Protein AF-Q1AXA6-F1 (afdb_monomer_lite)

Radius of gyration: 21.08 Å; chains: 1; bounding box: 35×36×57 Å

Foldseek 3Di:
DDWDDKDEWAWDWDDDPVGIDTDIDHIWTWDQDPVRDTDIAGCVRQADPVRDGRNVVNCVRHPVVDDGDDRPCPVVVVVCCVVCVVVVVVVVVVVVVVVVPD

Organism: Rubrobacter xylanophilus (strain DSM 9941 / JCM 11954 / NBRC 16129 / PRD-1) (NCBI:txid266117)

Structure (mmCIF, N/CA/C/O backbone):
data_AF-Q1AXA6-F1
#
_entry.id   AF-Q1AXA6-F1
#
loop_
_atom_site.group_PDB
_atom_site.id
_atom_site.type_symbol
_atom_site.label_atom_id
_atom_site.label_alt_id
_a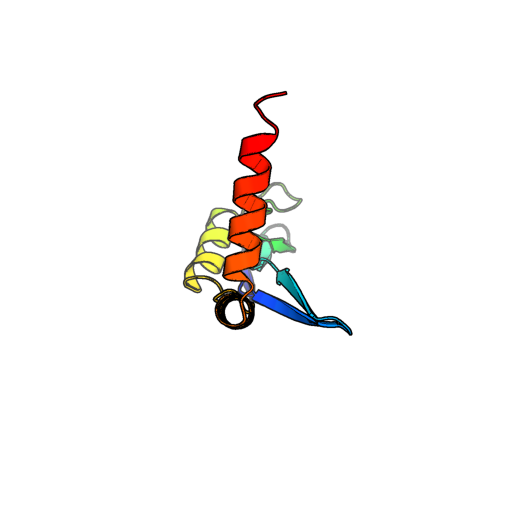tom_site.label_comp_id
_atom_site.label_asym_id
_atom_site.label_entity_id
_atom_site.label_seq_id
_atom_site.pdbx_PDB_ins_code
_atom_site.Cartn_x
_atom_site.Cartn_y
_atom_site.Cartn_z
_atom_site.occupancy
_atom_site.B_iso_or_equiv
_atom_site.auth_seq_id
_atom_site.auth_comp_id
_atom_site.auth_asym_id
_atom_site.auth_atom_id
_atom_site.pdbx_PDB_model_num
ATOM 1 N N . MET A 1 1 ? -3.673 -2.523 21.900 1.00 87.69 1 MET A N 1
ATOM 2 C CA . MET A 1 1 ? -3.336 -2.693 20.476 1.00 87.69 1 MET A CA 1
ATOM 3 C C . MET A 1 1 ? -1.876 -3.098 20.368 1.00 87.69 1 MET A C 1
ATOM 5 O O . MET A 1 1 ? -1.066 -2.595 21.143 1.00 87.69 1 MET A O 1
ATOM 9 N N . ARG A 1 2 ? -1.517 -3.953 19.403 1.00 96.00 2 ARG A N 1
ATOM 10 C CA . ARG A 1 2 ? -0.130 -4.375 19.158 1.00 96.00 2 ARG A CA 1
ATOM 11 C C . ARG A 1 2 ? 0.182 -4.486 17.663 1.00 96.00 2 ARG A C 1
ATOM 13 O O . ARG A 1 2 ? -0.620 -5.022 16.909 1.00 96.00 2 ARG A O 1
ATOM 20 N N . VAL A 1 3 ? 1.364 -4.030 17.247 1.00 94.62 3 VAL A N 1
ATOM 21 C CA . VAL A 1 3 ? 1.917 -4.309 15.909 1.00 94.62 3 VAL A CA 1
ATOM 22 C C . VAL A 1 3 ? 2.547 -5.702 15.918 1.00 94.62 3 VAL A C 1
ATOM 24 O O . VAL A 1 3 ? 3.341 -6.016 16.808 1.00 94.62 3 VAL A O 1
ATOM 27 N N . ILE A 1 4 ? 2.157 -6.543 14.964 1.00 95.88 4 ILE A N 1
ATOM 28 C CA . ILE A 1 4 ? 2.620 -7.931 14.839 1.00 95.88 4 ILE A CA 1
ATOM 29 C C . ILE A 1 4 ? 3.716 -8.039 13.781 1.00 95.88 4 ILE A C 1
ATOM 31 O O . ILE A 1 4 ? 4.729 -8.686 14.024 1.00 95.88 4 ILE A O 1
ATOM 35 N N . ASP A 1 5 ? 3.501 -7.420 12.622 1.00 94.12 5 ASP A N 1
ATOM 36 C CA . ASP A 1 5 ? 4.404 -7.491 11.476 1.00 94.12 5 ASP A CA 1
ATOM 37 C C . ASP A 1 5 ? 4.357 -6.184 10.681 1.00 94.12 5 ASP A C 1
ATOM 39 O O . ASP A 1 5 ? 3.369 -5.444 10.745 1.00 94.12 5 ASP A O 1
ATOM 43 N N . ARG A 1 6 ? 5.418 -5.914 9.922 1.00 92.12 6 ARG A N 1
ATOM 44 C CA . ARG A 1 6 ? 5.500 -4.774 9.008 1.00 92.12 6 ARG A CA 1
ATOM 45 C C . ARG A 1 6 ? 6.189 -5.183 7.716 1.00 92.12 6 ARG A C 1
ATOM 47 O O . ARG A 1 6 ? 7.225 -5.844 7.738 1.00 92.12 6 ARG A O 1
ATOM 54 N N . ARG A 1 7 ? 5.652 -4.716 6.595 1.00 90.62 7 ARG A N 1
ATOM 55 C CA . ARG A 1 7 ? 6.263 -4.855 5.275 1.00 90.62 7 ARG A CA 1
ATOM 56 C C . ARG A 1 7 ? 6.395 -3.491 4.623 1.00 90.62 7 ARG A C 1
ATOM 58 O O . ARG A 1 7 ? 5.427 -2.736 4.551 1.00 90.62 7 ARG A O 1
ATOM 65 N N . GLY A 1 8 ? 7.605 -3.188 4.164 1.00 89.19 8 GLY A N 1
ATOM 66 C CA . GLY A 1 8 ? 7.868 -2.007 3.350 1.00 89.19 8 GLY A CA 1
ATOM 67 C C . GLY A 1 8 ? 7.180 -2.109 1.990 1.00 89.19 8 GLY A C 1
ATOM 68 O O . GLY A 1 8 ? 6.877 -3.208 1.516 1.00 89.19 8 GLY A O 1
ATOM 69 N N . GLY A 1 9 ? 6.917 -0.954 1.380 1.00 88.44 9 GLY A N 1
ATOM 70 C CA . GLY A 1 9 ? 6.482 -0.927 -0.012 1.00 88.44 9 GLY A CA 1
ATOM 71 C C . GLY A 1 9 ? 7.618 -1.376 -0.925 1.00 88.44 9 GLY A C 1
ATOM 72 O O . GLY A 1 9 ? 8.771 -1.041 -0.656 1.00 88.44 9 GLY A O 1
ATOM 73 N N . HIS A 1 10 ? 7.291 -2.153 -1.947 1.00 88.88 10 HIS A N 1
ATOM 74 C CA . HIS A 1 10 ? 8.259 -2.730 -2.876 1.00 88.88 10 HIS A CA 1
ATOM 75 C C . HIS A 1 10 ? 7.631 -2.918 -4.252 1.00 88.88 10 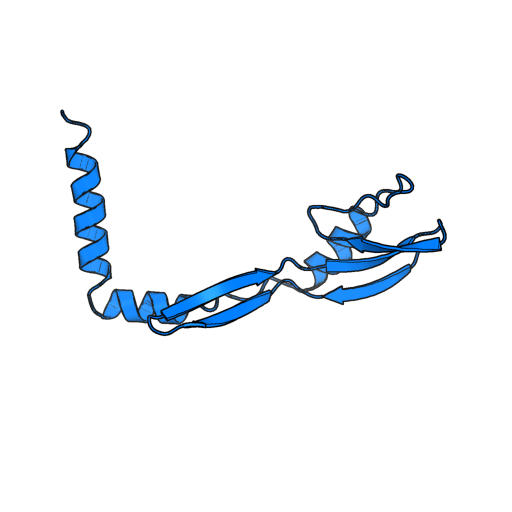HIS A C 1
ATOM 77 O O . HIS A 1 10 ? 6.403 -2.927 -4.393 1.00 88.88 10 HIS A O 1
ATOM 83 N N . TYR A 1 11 ? 8.483 -3.080 -5.254 1.00 90.06 11 TYR A N 1
ATOM 84 C CA . TYR A 1 11 ? 8.069 -3.489 -6.583 1.00 90.06 11 TYR A CA 1
ATOM 85 C C . TYR A 1 11 ? 8.266 -4.987 -6.777 1.00 90.06 11 TYR A C 1
ATOM 87 O O . TYR A 1 11 ? 9.355 -5.518 -6.570 1.00 90.06 11 TYR A O 1
ATOM 95 N N . ASP A 1 12 ? 7.228 -5.651 -7.270 1.00 91.19 12 ASP A N 1
ATOM 96 C CA . ASP A 1 12 ? 7.371 -6.971 -7.867 1.00 91.19 12 ASP A CA 1
ATOM 97 C C . ASP A 1 12 ? 7.672 -6.795 -9.356 1.00 91.19 12 ASP A C 1
ATOM 99 O O . ASP A 1 12 ? 6.893 -6.195 -10.104 1.00 91.19 12 ASP A O 1
ATOM 103 N N . VAL A 1 13 ? 8.818 -7.319 -9.791 1.00 90.81 13 VAL A N 1
ATOM 104 C CA . VAL A 1 13 ? 9.241 -7.281 -11.194 1.00 90.81 13 VAL A CA 1
ATOM 105 C C . VAL A 1 13 ? 8.888 -8.602 -11.860 1.00 90.81 13 VAL A C 1
ATOM 107 O O . VAL A 1 13 ? 9.296 -9.673 -11.406 1.00 90.81 13 VAL A O 1
ATOM 110 N N . ARG A 1 14 ? 8.133 -8.535 -12.956 1.00 91.94 14 ARG A N 1
ATOM 111 C CA . ARG A 1 14 ? 7.718 -9.706 -13.731 1.00 91.94 14 ARG A CA 1
ATOM 112 C C . ARG A 1 14 ? 8.308 -9.631 -15.132 1.00 91.94 14 ARG A C 1
ATOM 114 O O . ARG A 1 14 ? 7.964 -8.743 -15.907 1.00 91.94 14 ARG A O 1
ATOM 121 N N . GLU A 1 15 ? 9.167 -10.589 -15.460 1.00 92.69 15 GLU A N 1
ATOM 122 C CA . GLU A 1 15 ? 9.713 -10.749 -16.810 1.00 92.69 15 GLU A CA 1
ATOM 123 C C . GLU A 1 15 ? 8.616 -11.245 -17.769 1.00 92.69 15 GLU A C 1
ATOM 125 O O . GLU A 1 15 ? 7.934 -12.239 -17.500 1.00 92.69 15 GLU A O 1
ATOM 130 N N . LEU A 1 16 ? 8.449 -10.557 -18.897 1.00 89.75 16 LEU A N 1
ATOM 131 C CA . LEU A 1 16 ? 7.509 -10.871 -19.972 1.00 89.75 16 LEU A CA 1
ATOM 132 C C . LEU A 1 16 ? 8.264 -11.019 -21.301 1.00 89.75 16 LEU A C 1
ATOM 134 O O . LEU A 1 16 ? 9.396 -10.571 -21.454 1.00 89.75 16 LEU A O 1
ATOM 138 N N . ALA A 1 17 ? 7.614 -11.607 -22.311 1.00 89.94 17 ALA A N 1
ATOM 139 C CA . ALA A 1 17 ? 8.236 -11.859 -23.618 1.00 89.94 17 ALA A CA 1
ATOM 140 C C . ALA A 1 17 ? 8.741 -10.590 -24.337 1.00 89.94 17 ALA A C 1
ATOM 142 O O . ALA A 1 17 ? 9.616 -10.676 -25.198 1.00 89.94 17 ALA A O 1
ATOM 143 N N . HIS A 1 18 ? 8.184 -9.422 -24.009 1.00 83.56 18 HIS A N 1
ATOM 144 C CA . HIS A 1 18 ? 8.495 -8.146 -24.661 1.00 83.56 18 HIS A CA 1
ATOM 145 C C . HIS A 1 18 ? 8.919 -7.047 -23.678 1.00 83.56 18 HIS A C 1
ATOM 147 O O . HIS A 1 18 ? 8.914 -5.875 -24.041 1.00 83.56 18 HIS A O 1
ATOM 153 N N . GLY A 1 19 ? 9.273 -7.398 -22.440 1.00 85.38 19 GLY A N 1
ATOM 154 C CA . GLY A 1 19 ? 9.708 -6.414 -21.454 1.00 85.38 19 GLY A CA 1
ATOM 155 C C . GLY A 1 19 ? 9.487 -6.866 -20.021 1.00 85.38 19 GLY A C 1
ATOM 156 O O . GLY A 1 19 ? 9.365 -8.056 -19.742 1.00 85.38 19 GLY A O 1
ATOM 157 N N . ARG A 1 20 ? 9.424 -5.895 -19.114 1.00 89.81 20 ARG A N 1
ATOM 158 C CA . ARG A 1 20 ? 9.214 -6.116 -17.685 1.00 89.81 20 ARG A CA 1
ATOM 159 C C . ARG A 1 20 ? 8.007 -5.336 -17.213 1.00 89.81 20 ARG A C 1
ATOM 161 O O . ARG A 1 20 ? 7.843 -4.176 -17.579 1.00 89.81 20 ARG A O 1
ATOM 168 N N . ASP A 1 21 ? 7.182 -5.990 -16.413 1.00 90.75 21 ASP A N 1
ATOM 169 C CA . ASP A 1 21 ? 6.114 -5.337 -15.669 1.00 90.75 21 ASP A CA 1
ATOM 170 C C . ASP A 1 21 ? 6.600 -5.055 -14.245 1.00 90.75 21 ASP A C 1
ATOM 172 O O . ASP A 1 21 ? 7.266 -5.895 -13.633 1.00 90.75 21 ASP A O 1
ATOM 176 N N . TYR A 1 22 ? 6.291 -3.866 -13.738 1.00 89.44 22 TYR A N 1
ATOM 177 C CA . TYR A 1 22 ? 6.736 -3.376 -12.435 1.00 89.44 22 TYR A CA 1
ATOM 178 C C . TYR A 1 22 ? 5.505 -3.055 -11.594 1.00 89.44 22 TYR A C 1
ATOM 180 O O . TYR A 1 22 ? 4.882 -2.004 -11.750 1.00 89.44 22 TYR A O 1
ATOM 188 N N . VAL A 1 23 ? 5.142 -3.964 -10.693 1.00 91.44 23 VAL A N 1
ATOM 189 C CA . VAL A 1 23 ? 3.920 -3.847 -9.891 1.00 91.44 23 VAL A CA 1
ATOM 190 C C . VAL A 1 23 ? 4.260 -3.273 -8.523 1.00 91.44 23 VAL A C 1
ATOM 192 O O . VAL A 1 23 ? 4.996 -3.885 -7.757 1.00 91.44 23 VAL A O 1
ATOM 195 N N . TRP A 1 24 ? 3.717 -2.098 -8.196 1.00 89.94 24 TRP A N 1
ATOM 196 C CA . TRP A 1 24 ? 3.885 -1.506 -6.867 1.00 89.94 24 TRP A CA 1
ATOM 197 C C . TRP A 1 24 ? 2.990 -2.187 -5.830 1.00 89.94 24 TRP A C 1
ATOM 199 O O . TRP A 1 24 ? 1.760 -2.169 -5.940 1.00 89.94 24 TRP A O 1
ATOM 209 N N . HIS A 1 25 ? 3.604 -2.684 -4.761 1.00 89.88 25 HIS A N 1
ATOM 210 C CA . HIS A 1 25 ? 2.924 -3.165 -3.569 1.00 89.88 25 HIS A CA 1
ATOM 211 C C . HIS A 1 25 ? 3.127 -2.155 -2.435 1.00 89.88 25 HIS A C 1
ATOM 213 O O . HIS A 1 25 ? 4.246 -2.011 -1.939 1.00 89.88 25 HIS A O 1
ATOM 219 N N . PRO A 1 26 ? 2.078 -1.436 -1.987 1.00 88.81 26 PRO A N 1
ATOM 220 C CA . PRO A 1 26 ? 2.227 -0.472 -0.907 1.00 88.81 26 PRO A CA 1
ATOM 221 C C . PRO A 1 26 ? 2.595 -1.178 0.398 1.00 88.81 26 PRO A C 1
ATOM 223 O O . PRO A 1 26 ? 2.106 -2.270 0.695 1.00 88.81 26 PRO A O 1
ATOM 226 N N . GLY A 1 27 ? 3.412 -0.509 1.212 1.00 91.38 27 GLY A N 1
ATOM 227 C CA . GLY A 1 27 ? 3.767 -1.008 2.535 1.00 91.38 27 GLY A CA 1
ATOM 228 C C . GLY A 1 27 ? 2.531 -1.238 3.405 1.00 91.38 27 GLY A C 1
ATOM 229 O O . GLY A 1 27 ? 1.538 -0.504 3.324 1.00 91.38 27 GLY A O 1
ATOM 230 N N . CYS A 1 28 ? 2.596 -2.263 4.246 1.00 94.19 28 CYS A N 1
ATOM 231 C CA . CYS A 1 28 ? 1.500 -2.651 5.116 1.00 94.19 28 CYS A CA 1
ATOM 232 C C . CYS A 1 28 ? 1.981 -3.048 6.513 1.00 94.19 28 CYS A C 1
ATOM 234 O O . CYS A 1 28 ? 3.122 -3.461 6.722 1.00 94.19 28 CYS A O 1
ATOM 236 N N . VAL A 1 29 ? 1.098 -2.894 7.492 1.00 95.19 29 VAL A N 1
ATOM 237 C CA . VAL A 1 29 ? 1.342 -3.258 8.886 1.00 95.19 29 VAL A CA 1
ATOM 238 C C . VAL A 1 29 ? 0.229 -4.177 9.360 1.00 95.19 29 VAL A C 1
ATOM 240 O O . VAL A 1 29 ? -0.952 -3.916 9.126 1.00 95.19 29 VAL A O 1
ATOM 243 N N . VAL A 1 30 ? 0.601 -5.264 10.029 1.00 96.50 30 VAL A N 1
ATOM 244 C CA . VAL A 1 30 ? -0.352 -6.170 10.668 1.00 96.50 30 VAL A CA 1
ATOM 245 C C . VAL A 1 30 ? -0.522 -5.730 12.110 1.00 96.50 30 VAL A C 1
ATOM 247 O O . VAL A 1 30 ? 0.435 -5.715 12.887 1.00 96.50 30 VAL A O 1
ATOM 250 N N . VAL A 1 31 ? -1.749 -5.379 12.477 1.00 95.88 31 VAL A N 1
ATOM 251 C CA . VAL A 1 31 ? -2.094 -4.889 13.811 1.00 95.88 31 VAL A CA 1
ATOM 252 C C . VAL A 1 31 ? -3.122 -5.811 14.448 1.00 95.88 31 VAL A C 1
ATOM 254 O O . VAL A 1 31 ? -4.143 -6.129 13.845 1.00 95.88 31 VAL A O 1
ATOM 257 N N . GLU A 1 32 ? -2.881 -6.174 15.704 1.00 97.56 32 GLU A N 1
ATOM 2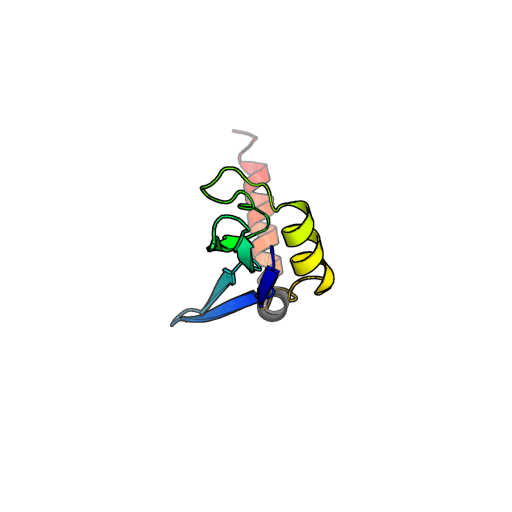58 C CA . GLU A 1 32 ? -3.901 -6.683 16.615 1.00 97.56 32 GLU A CA 1
ATOM 259 C C . GLU A 1 32 ? -4.565 -5.503 17.332 1.00 97.56 32 GLU A C 1
ATOM 261 O O . GLU A 1 32 ? -3.948 -4.800 18.145 1.00 97.56 32 GLU A O 1
ATOM 266 N N . CYS A 1 33 ? -5.820 -5.246 16.981 1.00 96.56 33 CYS A N 1
ATOM 267 C CA . CYS A 1 33 ? -6.639 -4.214 17.599 1.00 96.56 33 CYS A CA 1
ATOM 268 C C . CYS A 1 33 ? -7.143 -4.685 18.973 1.00 96.56 33 CYS A C 1
ATOM 270 O O . CYS A 1 33 ? -7.301 -5.880 19.211 1.00 96.56 33 CYS A O 1
ATOM 272 N N . ASP A 1 34 ? -7.471 -3.749 19.864 1.00 95.88 34 ASP A N 1
ATOM 273 C CA . ASP A 1 34 ? -8.053 -4.054 21.181 1.00 95.88 34 ASP A CA 1
ATOM 274 C C . ASP A 1 34 ? -9.425 -4.738 21.099 1.00 95.88 34 ASP A C 1
ATOM 276 O O . ASP A 1 34 ? -9.851 -5.387 22.048 1.00 95.88 34 ASP A O 1
ATOM 280 N N . CYS A 1 35 ? -10.094 -4.677 19.941 1.00 95.69 35 CYS A N 1
ATOM 281 C CA . CYS A 1 35 ? -11.284 -5.488 19.676 1.00 95.69 35 CYS A CA 1
ATOM 282 C C . CYS A 1 35 ? -10.981 -6.984 19.438 1.00 95.69 35 CYS A C 1
ATOM 284 O O . CYS A 1 35 ? -11.895 -7.748 19.136 1.00 95.69 35 CYS A O 1
ATOM 286 N N . GLY A 1 36 ? -9.713 -7.401 19.519 1.00 94.06 36 GLY A N 1
ATOM 287 C CA . GLY A 1 36 ? -9.251 -8.780 19.336 1.00 94.06 36 GLY A CA 1
ATOM 288 C C . GLY A 1 36 ? -9.032 -9.193 17.879 1.00 94.06 36 GLY A C 1
ATOM 289 O O . GLY A 1 36 ? -8.557 -10.297 17.616 1.00 94.06 36 GLY A O 1
ATOM 290 N N . ARG A 1 37 ? -9.356 -8.327 16.910 1.00 94.81 37 ARG A N 1
ATOM 291 C CA . ARG A 1 37 ? -9.139 -8.606 15.485 1.00 94.81 37 ARG A CA 1
ATOM 292 C C . ARG A 1 37 ? -7.718 -8.287 15.055 1.00 94.81 37 ARG A C 1
ATOM 294 O O . ARG A 1 37 ? -7.126 -7.304 15.496 1.00 94.81 37 ARG A O 1
ATOM 301 N N . ARG A 1 38 ? -7.217 -9.100 14.128 1.00 96.19 38 ARG A N 1
ATOM 302 C CA . ARG A 1 38 ? -5.975 -8.857 13.400 1.00 96.19 38 ARG A CA 1
ATOM 303 C C . ARG A 1 38 ? -6.313 -8.387 11.999 1.00 96.19 38 ARG A C 1
ATOM 305 O O . ARG A 1 38 ? -6.993 -9.101 11.268 1.00 96.19 38 ARG A O 1
ATOM 312 N N . GLU A 1 39 ? -5.849 -7.201 11.641 1.00 95.62 39 GLU A N 1
ATOM 313 C CA . GLU A 1 39 ? -6.070 -6.622 10.319 1.00 95.62 39 GLU A CA 1
ATOM 314 C C . GLU A 1 39 ? -4.762 -6.129 9.707 1.00 95.62 39 GLU A C 1
ATOM 316 O O . GLU A 1 39 ? -3.806 -5.785 10.406 1.00 95.62 39 GLU A O 1
ATOM 321 N N . VAL A 1 40 ? -4.744 -6.119 8.376 1.00 96.06 40 VAL A N 1
ATOM 322 C CA . VAL A 1 40 ? -3.682 -5.517 7.577 1.00 96.06 40 VAL A CA 1
ATOM 323 C C . VAL A 1 40 ? -4.096 -4.085 7.267 1.00 96.06 40 VAL A C 1
ATOM 325 O O . VAL A 1 40 ? -5.144 -3.858 6.660 1.00 96.06 40 VAL A O 1
ATOM 328 N N . PHE A 1 41 ? -3.266 -3.130 7.665 1.00 95.88 41 PHE A N 1
ATOM 329 C CA . PHE A 1 41 ? -3.457 -1.718 7.372 1.00 95.88 41 PHE A CA 1
ATOM 330 C C . PHE A 1 41 ? -2.386 -1.207 6.416 1.00 95.88 41 PHE A C 1
ATOM 332 O O . PHE A 1 41 ? -1.234 -1.633 6.454 1.00 95.88 41 PHE A O 1
ATOM 339 N N . THR A 1 42 ? -2.777 -0.262 5.574 1.00 94.44 42 THR A N 1
ATOM 340 C CA . THR A 1 42 ? -1.915 0.469 4.638 1.00 94.44 42 THR A CA 1
ATOM 341 C C . THR A 1 42 ? -2.095 1.963 4.886 1.00 94.44 42 THR A C 1
ATOM 343 O O . THR A 1 42 ? -3.030 2.375 5.574 1.00 94.44 42 THR A O 1
ATOM 346 N N . LEU A 1 43 ? -1.251 2.815 4.296 1.00 90.88 43 LEU A N 1
ATOM 347 C CA . LEU A 1 43 ? -1.418 4.273 4.415 1.00 90.88 43 LEU A CA 1
ATOM 348 C C . LEU A 1 43 ? -2.802 4.770 3.953 1.00 90.88 43 LEU A C 1
ATOM 350 O O . LEU A 1 43 ? -3.279 5.779 4.462 1.00 90.88 43 LEU A O 1
ATOM 354 N N . SER A 1 44 ? -3.449 4.060 3.023 1.00 91.31 44 SER A N 1
ATOM 355 C CA . SER A 1 44 ? -4.788 4.381 2.513 1.00 91.31 44 SER A CA 1
ATOM 356 C C . SER A 1 44 ? -5.935 3.730 3.294 1.00 91.31 44 SER A C 1
ATOM 358 O O . SER A 1 44 ? -7.084 4.134 3.132 1.00 91.31 44 SER A O 1
ATOM 360 N N . ARG A 1 45 ? -5.656 2.734 4.143 1.00 94.81 45 ARG A N 1
ATOM 361 C CA . ARG A 1 45 ? -6.654 2.033 4.958 1.00 94.81 45 ARG A CA 1
ATOM 362 C C . ARG A 1 45 ? -6.102 1.798 6.357 1.00 94.81 45 ARG A C 1
ATOM 364 O O . ARG A 1 45 ? -5.332 0.864 6.567 1.00 94.81 45 ARG A O 1
ATOM 371 N N . SER A 1 46 ? -6.562 2.597 7.315 1.00 95.62 46 SER A N 1
ATOM 372 C CA . SER A 1 46 ? -6.102 2.551 8.709 1.00 95.62 46 SER A CA 1
ATOM 373 C C . SER A 1 46 ? -7.199 2.317 9.746 1.00 95.62 46 SER A C 1
ATOM 375 O O . SER A 1 46 ? -6.898 2.223 10.932 1.00 95.62 46 SER A O 1
ATOM 377 N N . VAL A 1 47 ? -8.463 2.249 9.331 1.00 97.00 47 VAL A N 1
ATOM 378 C CA . VAL A 1 47 ? -9.595 2.087 10.247 1.00 97.00 47 VAL A CA 1
ATOM 379 C C . VAL A 1 47 ? -9.933 0.606 10.364 1.00 97.00 47 VAL A C 1
ATOM 381 O O . VAL A 1 47 ? -10.217 -0.056 9.364 1.00 97.00 47 VAL A O 1
ATOM 384 N N . CYS A 1 48 ? -9.887 0.083 11.588 1.00 96.38 48 CYS A N 1
ATOM 385 C CA . CYS A 1 48 ? -10.359 -1.259 11.904 1.00 96.38 48 CYS A CA 1
ATOM 386 C C . CYS A 1 48 ? -11.868 -1.342 11.679 1.00 96.38 48 CYS A C 1
ATOM 388 O O . CYS A 1 48 ? -12.597 -0.380 11.915 1.00 96.38 48 CYS A O 1
ATOM 390 N N . VAL A 1 49 ? -12.383 -2.523 11.347 1.00 94.81 49 VAL A N 1
ATOM 391 C CA . VAL A 1 49 ? -13.832 -2.746 11.216 1.00 94.81 49 VAL A CA 1
ATOM 392 C C . VAL A 1 49 ? -14.626 -2.527 12.519 1.00 94.81 49 VAL A C 1
ATOM 394 O O . VAL A 1 49 ? -15.851 -2.580 12.499 1.00 94.81 49 VAL A O 1
ATOM 397 N N . CYS A 1 50 ? -13.980 -2.302 13.675 1.00 96.06 50 CYS A N 1
ATOM 398 C CA . CYS A 1 50 ? -14.673 -1.852 14.900 1.00 96.06 50 CYS A CA 1
ATOM 399 C C . CYS A 1 50 ? -14.840 -0.326 14.976 1.00 96.06 50 CYS A C 1
ATOM 401 O O . CYS A 1 50 ? -15.454 0.158 15.920 1.00 96.06 50 CYS A O 1
ATOM 403 N N . GLY A 1 51 ? -14.275 0.423 14.027 1.00 95.69 51 GLY A N 1
ATOM 404 C CA . GLY A 1 51 ? -14.247 1.885 14.012 1.00 95.69 51 GLY A CA 1
ATOM 405 C C . GLY A 1 51 ? -13.005 2.511 14.655 1.00 95.69 51 GLY A C 1
ATOM 406 O O . GLY A 1 51 ? -12.857 3.727 14.603 1.00 95.69 51 GLY A O 1
ATOM 407 N N . ALA A 1 52 ? -12.096 1.721 15.237 1.00 96.56 52 ALA A N 1
ATOM 408 C CA . ALA A 1 52 ? -10.838 2.248 15.765 1.00 96.56 52 ALA A CA 1
ATOM 409 C C . ALA A 1 52 ? -9.917 2.721 14.628 1.00 96.56 52 ALA A C 1
ATOM 411 O O . ALA A 1 52 ? -9.635 1.959 13.702 1.00 96.56 52 ALA A O 1
ATOM 412 N N . ASP A 1 53 ? -9.427 3.960 14.714 1.00 96.62 53 ASP A N 1
ATOM 413 C CA . ASP A 1 53 ? -8.473 4.516 13.753 1.00 96.62 53 ASP A CA 1
ATOM 414 C C . ASP A 1 53 ? -7.024 4.267 14.192 1.00 96.62 53 ASP A C 1
ATOM 416 O O . ASP A 1 53 ? -6.584 4.686 15.265 1.00 96.62 53 ASP A O 1
ATOM 420 N N . HIS A 1 54 ? -6.262 3.597 13.330 1.00 95.88 54 HIS A N 1
ATOM 421 C CA . HIS A 1 54 ? -4.854 3.278 13.529 1.00 95.88 54 HIS A CA 1
ATOM 422 C C . HIS A 1 54 ? -3.909 4.145 12.675 1.00 95.88 54 HIS A C 1
ATOM 424 O O . HIS A 1 54 ? -2.712 3.856 12.623 1.00 95.88 54 HIS A O 1
ATOM 430 N N . ALA A 1 55 ? -4.385 5.230 12.043 1.00 95.06 55 ALA A N 1
ATOM 431 C CA . ALA A 1 55 ? -3.612 6.066 11.108 1.00 95.06 55 ALA A CA 1
ATOM 432 C C . ALA A 1 55 ? -2.267 6.551 11.665 1.00 95.06 55 ALA A C 1
ATOM 434 O O . ALA A 1 55 ? -1.273 6.634 10.941 1.00 95.06 55 ALA A O 1
ATOM 435 N N . GLY A 1 56 ? -2.217 6.897 12.954 1.00 94.69 56 GLY A N 1
ATOM 436 C CA . GLY A 1 56 ? -0.984 7.338 13.610 1.00 94.69 56 GLY A CA 1
ATOM 437 C C . GLY A 1 56 ? 0.082 6.242 13.668 1.00 94.69 56 GLY A C 1
ATOM 438 O O . GLY A 1 56 ? 1.247 6.496 13.365 1.00 94.69 56 GLY A O 1
ATOM 439 N N . VAL A 1 57 ? -0.319 5.014 14.004 1.00 93.62 57 VAL A N 1
ATOM 440 C CA . VAL A 1 57 ? 0.608 3.877 14.079 1.00 93.62 57 VAL A CA 1
ATOM 441 C C . VAL A 1 57 ? 1.011 3.424 12.685 1.00 93.62 57 VAL A C 1
ATOM 443 O O . VAL A 1 57 ? 2.195 3.236 12.441 1.00 93.62 57 VAL A O 1
ATOM 446 N N . VAL A 1 58 ? 0.064 3.338 11.750 1.00 93.50 58 VAL A N 1
ATOM 447 C CA . VAL A 1 58 ? 0.354 2.996 10.351 1.00 93.50 58 VAL A CA 1
ATOM 448 C C . VAL A 1 58 ? 1.398 3.946 9.761 1.00 93.50 58 VAL A C 1
ATOM 450 O O . VAL A 1 58 ? 2.386 3.491 9.191 1.00 93.50 58 VAL A O 1
ATOM 453 N N . ARG A 1 59 ? 1.234 5.263 9.953 1.00 92.50 59 ARG A N 1
ATOM 454 C CA . ARG A 1 59 ? 2.218 6.253 9.490 1.00 92.50 59 ARG A CA 1
ATOM 455 C C . ARG A 1 59 ? 3.577 6.071 10.148 1.00 92.50 59 ARG A C 1
ATOM 457 O O . ARG A 1 59 ? 4.579 6.090 9.447 1.00 92.50 59 ARG A O 1
ATOM 464 N N . ARG A 1 60 ? 3.621 5.874 11.468 1.00 91.88 60 ARG A N 1
ATOM 465 C CA . ARG A 1 60 ? 4.881 5.641 12.185 1.00 91.88 60 ARG A CA 1
ATOM 466 C C . ARG A 1 60 ? 5.617 4.425 11.628 1.00 91.88 60 ARG A C 1
ATOM 468 O O . ARG A 1 60 ? 6.790 4.538 11.300 1.00 91.88 60 ARG A O 1
ATOM 475 N N . GLU A 1 61 ? 4.941 3.286 11.532 1.00 91.69 61 GLU A N 1
ATOM 476 C CA . GLU A 1 61 ? 5.590 2.026 11.163 1.00 91.69 61 GLU A CA 1
ATOM 477 C C . GLU A 1 61 ? 6.016 2.000 9.693 1.00 91.69 61 GLU A C 1
ATOM 479 O O . GLU A 1 61 ? 7.088 1.484 9.385 1.00 91.69 61 GLU A O 1
ATOM 484 N N . LEU A 1 62 ? 5.216 2.577 8.789 1.00 89.25 62 LEU A N 1
ATOM 485 C CA . LEU A 1 62 ? 5.510 2.548 7.354 1.00 89.25 62 LEU A CA 1
ATOM 486 C C . LEU A 1 62 ? 6.482 3.643 6.904 1.00 89.25 62 LEU A C 1
ATOM 488 O O . LEU A 1 62 ? 7.230 3.419 5.959 1.00 89.25 62 LEU A O 1
ATOM 492 N N . LEU A 1 63 ? 6.515 4.801 7.572 1.00 84.38 63 LEU A N 1
ATOM 493 C CA . LEU A 1 63 ? 7.441 5.889 7.224 1.00 84.38 63 LEU A CA 1
ATOM 494 C C . LEU A 1 63 ? 8.796 5.779 7.938 1.00 84.38 63 LEU A C 1
ATOM 496 O O . LEU A 1 63 ? 9.761 6.408 7.511 1.00 84.38 63 LEU A O 1
ATOM 500 N N . ALA A 1 64 ? 8.907 4.964 8.993 1.00 76.88 64 ALA A N 1
ATOM 501 C CA . ALA A 1 64 ? 10.191 4.696 9.645 1.00 76.88 64 ALA A CA 1
ATOM 502 C C . ALA A 1 64 ? 11.170 3.895 8.760 1.00 76.88 64 ALA A C 1
ATOM 504 O O . ALA A 1 64 ? 12.354 3.831 9.077 1.00 76.88 64 ALA A O 1
ATOM 505 N N . GLY A 1 65 ? 10.691 3.289 7.665 1.00 64.38 65 GLY A N 1
ATOM 506 C CA . GLY A 1 65 ? 11.480 2.453 6.752 1.00 64.38 65 GLY A CA 1
ATOM 507 C C . GLY A 1 65 ? 12.408 3.201 5.785 1.00 64.38 65 GLY A C 1
ATOM 508 O O . GLY A 1 65 ? 13.138 2.541 5.053 1.00 64.38 65 GLY A O 1
ATOM 509 N N . GLY A 1 66 ? 12.414 4.539 5.789 1.00 63.00 66 GLY A N 1
ATOM 510 C CA . GLY A 1 66 ? 13.175 5.347 4.829 1.00 63.00 66 GLY A CA 1
ATOM 511 C C . GLY A 1 66 ? 12.420 5.587 3.512 1.00 63.00 66 GLY A C 1
ATOM 512 O O . GLY A 1 66 ? 11.257 5.189 3.395 1.00 63.00 66 GLY A O 1
ATOM 513 N N . PRO A 1 67 ? 13.033 6.291 2.539 1.00 57.25 67 PRO A N 1
ATOM 514 C CA . PRO A 1 67 ? 12.447 6.432 1.209 1.00 57.25 67 PRO A CA 1
ATOM 515 C C . PRO A 1 67 ? 12.194 5.036 0.631 1.00 57.25 67 PRO A C 1
ATOM 517 O O . PRO A 1 67 ? 13.004 4.131 0.828 1.00 57.25 67 PRO A O 1
ATOM 520 N N . GLY A 1 68 ? 11.037 4.855 -0.012 1.00 63.34 68 GLY A N 1
ATOM 521 C CA . GLY A 1 68 ? 10.674 3.585 -0.641 1.00 63.34 68 GLY A CA 1
ATOM 522 C C . GLY A 1 68 ? 11.732 3.117 -1.641 1.00 63.34 68 GLY A C 1
ATOM 523 O O . GLY A 1 68 ? 12.617 3.881 -2.023 1.00 63.34 68 GLY A O 1
ATOM 524 N N . GLU A 1 69 ? 11.633 1.855 -2.051 1.00 70.69 69 GLU A N 1
ATOM 525 C CA . GLU A 1 69 ? 12.511 1.272 -3.067 1.00 70.69 69 GLU A CA 1
ATOM 526 C C . GLU A 1 69 ? 12.646 2.195 -4.293 1.00 70.69 69 GLU A C 1
ATOM 528 O O . GLU A 1 69 ? 11.644 2.704 -4.808 1.00 70.69 69 GLU A O 1
ATOM 533 N N . GLU A 1 70 ? 13.889 2.434 -4.732 1.00 73.31 70 GLU A N 1
ATOM 534 C CA . GLU A 1 70 ? 14.159 3.191 -5.957 1.00 73.31 70 GLU A CA 1
ATOM 535 C C . GLU A 1 70 ? 13.502 2.460 -7.139 1.00 73.31 70 GLU A C 1
ATOM 537 O O . GLU A 1 70 ? 13.613 1.234 -7.219 1.00 73.31 70 GLU A O 1
ATOM 542 N N . PRO A 1 71 ? 12.790 3.162 -8.040 1.00 79.81 71 PRO A N 1
ATOM 543 C CA . PRO A 1 71 ? 12.038 2.509 -9.099 1.00 79.81 71 PRO A CA 1
ATOM 544 C C . PRO A 1 71 ? 12.918 1.568 -9.940 1.00 79.81 71 PRO A C 1
ATOM 546 O O . PRO A 1 71 ? 13.840 2.034 -10.616 1.00 79.81 71 PRO A O 1
ATOM 549 N N . PRO A 1 72 ? 12.636 0.251 -9.981 1.00 84.06 72 PRO A N 1
ATOM 550 C CA . PRO A 1 72 ? 13.544 -0.706 -10.616 1.00 84.06 72 PRO A CA 1
ATOM 551 C C . PRO A 1 72 ? 13.676 -0.539 -12.139 1.00 84.06 72 PRO A C 1
ATOM 553 O O . PRO A 1 72 ? 14.576 -1.114 -12.752 1.00 84.06 72 PRO A O 1
ATOM 556 N N . TRP A 1 73 ? 12.791 0.244 -12.765 1.00 84.06 73 TRP A N 1
ATOM 557 C CA . TRP A 1 73 ? 12.845 0.581 -14.190 1.00 84.06 73 TRP A CA 1
ATOM 558 C C . TRP A 1 73 ? 13.785 1.744 -14.520 1.00 84.06 73 TRP A C 1
ATOM 560 O O . TRP A 1 73 ? 13.955 2.055 -15.697 1.00 84.06 73 TRP A O 1
ATOM 570 N N . GLU A 1 74 ? 14.403 2.412 -13.539 1.00 85.19 74 GLU A N 1
ATOM 571 C CA . GLU A 1 74 ? 15.252 3.580 -13.815 1.00 85.19 74 GLU A CA 1
ATOM 572 C C . GLU A 1 74 ? 16.437 3.231 -14.729 1.00 85.19 74 GLU A C 1
ATOM 574 O O . GLU A 1 74 ? 16.773 3.987 -15.645 1.00 85.19 74 GLU A O 1
ATOM 579 N N . ARG A 1 75 ? 17.037 2.051 -14.533 1.00 83.06 75 ARG A N 1
ATOM 580 C CA . ARG A 1 75 ? 18.093 1.536 -15.414 1.00 83.06 75 ARG A CA 1
ATOM 581 C C . ARG A 1 75 ? 17.581 1.334 -16.840 1.00 83.06 75 ARG A C 1
ATOM 583 O O . ARG A 1 75 ? 18.195 1.832 -17.778 1.00 83.06 75 ARG A O 1
ATOM 590 N N . ASP A 1 76 ? 16.456 0.648 -16.992 1.00 82.25 76 ASP A N 1
ATOM 591 C CA . ASP A 1 76 ? 15.861 0.315 -18.290 1.00 82.25 76 ASP A CA 1
ATOM 592 C C . ASP A 1 76 ? 15.489 1.571 -19.071 1.00 82.25 76 ASP A C 1
ATOM 594 O O . ASP A 1 76 ? 15.769 1.689 -20.263 1.00 82.25 76 ASP A O 1
ATOM 598 N N . TYR A 1 77 ? 14.913 2.549 -18.374 1.00 82.94 77 TYR A N 1
ATOM 599 C CA . TYR A 1 77 ? 14.575 3.839 -18.949 1.00 82.94 77 TYR A CA 1
ATOM 600 C C . TYR A 1 77 ? 15.826 4.592 -19.422 1.00 82.94 77 TYR A C 1
ATOM 602 O O . TYR A 1 77 ? 15.837 5.146 -20.522 1.00 82.94 77 TYR A O 1
ATOM 610 N N . ARG A 1 78 ? 16.913 4.575 -18.636 1.00 85.12 78 ARG A N 1
ATOM 611 C CA . ARG A 1 78 ? 18.200 5.166 -19.041 1.00 85.12 78 ARG A CA 1
ATOM 612 C C . ARG A 1 78 ? 18.794 4.477 -20.267 1.00 85.12 78 ARG A C 1
ATOM 614 O O . ARG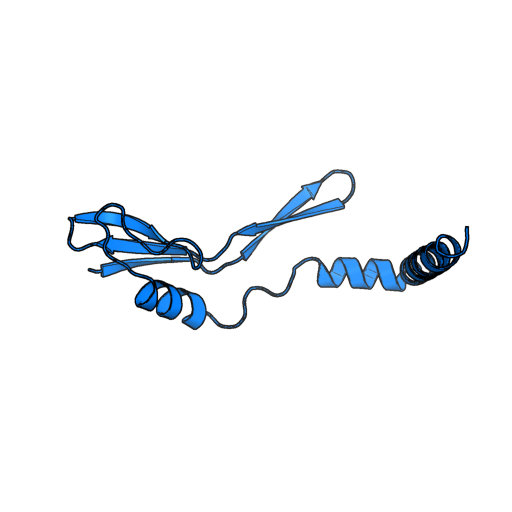 A 1 78 ? 19.254 5.168 -21.173 1.00 85.12 78 ARG A O 1
ATOM 621 N N . GLU A 1 79 ? 18.779 3.149 -20.314 1.00 85.56 79 GLU A N 1
ATOM 622 C CA . GLU A 1 79 ? 19.264 2.384 -21.469 1.00 85.56 79 GLU A CA 1
ATOM 623 C C . GLU A 1 79 ? 18.467 2.723 -22.733 1.00 85.56 79 GLU A C 1
ATOM 625 O O . GLU A 1 79 ? 19.052 3.029 -23.775 1.00 85.56 79 GLU A O 1
ATOM 630 N N . TRP A 1 80 ? 17.139 2.767 -22.626 1.00 83.12 80 TRP A N 1
ATOM 631 C CA . TRP A 1 80 ? 16.262 3.150 -23.728 1.00 83.12 80 TRP A CA 1
ATOM 632 C C . TRP A 1 80 ? 16.507 4.595 -24.202 1.00 83.12 80 TRP A C 1
ATOM 634 O O . TRP A 1 80 ? 16.600 4.847 -25.409 1.00 83.12 80 TRP A O 1
ATOM 644 N N . LEU A 1 81 ? 16.695 5.547 -23.277 1.00 82.94 81 LEU A N 1
ATOM 645 C CA . LEU A 1 81 ? 17.027 6.937 -23.610 1.00 82.94 81 LEU A CA 1
ATOM 646 C C . LEU A 1 81 ? 18.335 7.038 -24.404 1.00 82.94 81 LEU A C 1
ATOM 648 O O . LEU A 1 81 ? 18.384 7.735 -25.423 1.00 82.94 81 LEU A O 1
ATOM 652 N N . LEU A 1 82 ? 19.378 6.336 -23.953 1.00 84.19 82 LEU A N 1
ATOM 653 C CA . LEU A 1 82 ? 20.695 6.317 -24.595 1.00 84.19 82 LEU A CA 1
ATOM 654 C C . LEU A 1 82 ? 20.671 5.606 -25.957 1.00 84.19 82 LEU A C 1
ATOM 656 O O . LEU A 1 82 ? 21.399 6.006 -26.864 1.00 84.19 82 LEU A O 1
ATOM 660 N N . GLY A 1 83 ? 19.798 4.610 -26.127 1.00 81.31 83 GLY A N 1
ATOM 661 C CA . GLY A 1 83 ? 19.597 3.868 -27.376 1.00 81.31 83 GLY A CA 1
ATOM 662 C C . GLY A 1 83 ? 18.853 4.629 -28.481 1.00 81.31 83 GLY A C 1
ATOM 663 O O . GLY A 1 83 ? 18.587 4.057 -29.534 1.00 81.31 83 GLY A O 1
ATOM 664 N N . GLY A 1 84 ? 18.514 5.906 -28.272 1.00 72.81 84 GLY A N 1
ATOM 665 C CA . GLY A 1 84 ? 17.805 6.738 -29.251 1.00 72.81 84 GLY A CA 1
ATOM 666 C C . GLY A 1 84 ? 16.320 6.949 -28.951 1.00 72.81 84 GLY A C 1
ATOM 667 O O . GLY A 1 84 ? 15.689 7.770 -29.618 1.00 72.81 84 GLY A O 1
ATOM 668 N N . GLY A 1 85 ? 15.782 6.316 -27.904 1.00 67.19 85 GLY A N 1
ATOM 669 C CA . GLY A 1 85 ? 14.416 6.539 -27.430 1.00 67.19 85 GLY A CA 1
ATOM 670 C C . GLY A 1 85 ? 14.125 8.000 -27.079 1.00 67.19 85 GLY A C 1
ATOM 671 O O . GLY A 1 85 ? 13.071 8.534 -27.417 1.00 67.19 85 GLY A O 1
ATOM 672 N N . GLY A 1 86 ? 15.108 8.718 -26.527 1.00 63.19 86 GLY A N 1
ATOM 673 C CA . GLY A 1 86 ? 14.962 10.145 -26.222 1.00 63.19 86 GLY A CA 1
ATOM 674 C C . GLY A 1 86 ? 14.728 11.043 -27.448 1.00 63.19 86 GLY A C 1
ATOM 675 O O . GLY A 1 86 ? 14.211 12.149 -27.295 1.00 63.19 86 GLY A O 1
ATOM 676 N N . ARG A 1 87 ? 15.086 10.595 -28.663 1.00 60.78 87 ARG A N 1
ATOM 677 C CA . ARG A 1 87 ? 14.746 11.310 -29.907 1.00 60.78 87 ARG A CA 1
ATOM 678 C C . ARG A 1 87 ? 1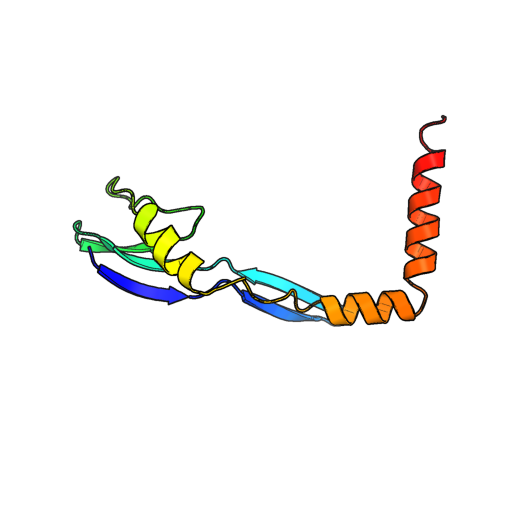3.299 11.050 -30.333 1.00 60.78 87 ARG A C 1
ATOM 680 O O . ARG A 1 87 ? 12.674 11.986 -30.810 1.00 60.78 87 ARG A O 1
ATOM 687 N N . LEU A 1 88 ? 12.778 9.840 -30.103 1.00 60.41 88 LEU A N 1
ATOM 688 C CA . LEU A 1 88 ? 11.380 9.473 -30.372 1.00 60.41 88 LEU A CA 1
ATOM 689 C C . LEU A 1 88 ? 10.408 10.187 -29.416 1.00 60.41 88 LEU A C 1
ATOM 691 O O . LEU A 1 88 ? 9.443 10.779 -29.875 1.00 60.41 88 LEU A O 1
ATOM 695 N N . LEU A 1 89 ? 10.712 10.262 -28.113 1.00 57.53 89 LEU A N 1
ATOM 696 C CA . LEU A 1 89 ? 9.907 11.064 -27.168 1.00 57.53 89 LEU A CA 1
ATOM 697 C C . LEU A 1 89 ? 9.857 12.548 -27.552 1.00 57.53 89 LEU A C 1
ATOM 699 O O . LEU A 1 89 ? 8.857 13.220 -27.331 1.00 57.53 89 LEU A O 1
ATOM 703 N N . ARG A 1 90 ? 10.955 13.082 -28.103 1.00 54.44 90 ARG A N 1
ATOM 704 C CA . ARG A 1 90 ? 11.021 14.485 -28.521 1.00 54.44 90 ARG A CA 1
ATOM 705 C C . ARG A 1 90 ? 10.183 14.754 -29.769 1.00 54.44 90 ARG A C 1
ATOM 707 O O . ARG A 1 90 ? 9.603 15.827 -29.844 1.00 54.44 90 ARG A O 1
ATOM 714 N N . SER A 1 91 ? 10.114 13.814 -30.715 1.00 57.16 91 SER A N 1
ATOM 715 C CA . SER A 1 91 ? 9.190 13.935 -31.848 1.00 57.16 91 SER A CA 1
ATOM 716 C C . SER A 1 91 ? 7.737 13.787 -31.405 1.00 57.16 91 SER A C 1
ATOM 718 O O . SER A 1 91 ? 6.924 14.608 -31.797 1.00 57.16 91 SER A O 1
ATOM 720 N N . GLU A 1 92 ? 7.430 12.837 -30.513 1.00 54.53 92 GLU A N 1
ATOM 721 C CA . GLU A 1 92 ? 6.061 12.650 -30.011 1.00 54.53 92 GLU A CA 1
ATOM 722 C C . GLU A 1 92 ? 5.562 13.861 -29.211 1.00 54.53 92 GLU A C 1
ATOM 724 O O . GLU A 1 92 ? 4.402 14.223 -29.339 1.00 54.53 92 GLU A O 1
ATOM 729 N N . LEU A 1 93 ? 6.417 14.530 -28.426 1.00 56.38 93 LEU A N 1
ATOM 730 C CA . LEU A 1 93 ? 6.056 15.777 -27.736 1.00 56.38 93 LEU A CA 1
ATOM 731 C C . LEU A 1 93 ? 5.851 16.963 -28.692 1.00 56.38 93 LEU A C 1
ATOM 733 O O . LEU A 1 93 ? 5.004 17.802 -28.406 1.00 56.38 93 LEU A O 1
ATOM 737 N N . CYS A 1 94 ? 6.587 17.030 -29.808 1.00 52.16 94 CYS A N 1
ATOM 738 C CA . CYS A 1 94 ? 6.359 18.050 -30.837 1.00 52.16 94 CYS A CA 1
ATOM 739 C C . CYS A 1 94 ? 5.071 17.794 -31.631 1.00 52.16 94 CYS A C 1
ATOM 741 O O . CYS A 1 94 ? 4.396 18.755 -31.981 1.00 52.16 94 CYS A O 1
ATOM 743 N N . ASP A 1 95 ? 4.691 16.532 -31.854 1.00 52.06 95 ASP A N 1
ATOM 744 C CA . ASP A 1 95 ? 3.439 16.214 -32.547 1.00 52.06 95 ASP A CA 1
ATOM 745 C C . ASP A 1 95 ? 2.206 16.691 -31.756 1.00 52.06 95 ASP A C 1
ATOM 747 O O . ASP A 1 95 ? 1.224 17.085 -32.370 1.00 52.06 95 ASP A O 1
ATOM 751 N N . TRP A 1 96 ? 2.238 16.723 -30.413 1.00 49.03 96 TRP A N 1
ATOM 752 C CA . TRP A 1 96 ? 1.113 17.217 -29.595 1.00 49.03 96 TRP A CA 1
ATOM 753 C C . TRP A 1 96 ? 0.876 18.733 -29.693 1.00 49.03 96 TRP A C 1
ATOM 755 O O . TRP A 1 96 ? -0.268 19.155 -29.541 1.00 49.03 96 TRP A O 1
ATOM 765 N N . GLU A 1 97 ? 1.904 19.545 -29.961 1.00 47.00 97 GLU A N 1
ATOM 766 C CA . GLU A 1 97 ? 1.746 21.001 -30.132 1.00 47.00 97 GLU A CA 1
ATOM 767 C C . GLU A 1 97 ? 1.103 21.367 -31.487 1.00 47.00 97 GLU A C 1
ATOM 769 O O . GLU A 1 97 ? 0.521 22.441 -31.609 1.00 47.00 97 GLU A O 1
ATOM 774 N N . GLU A 1 98 ? 1.129 20.474 -32.486 1.00 51.59 98 GLU A N 1
ATOM 775 C CA . GLU A 1 98 ? 0.492 20.697 -33.798 1.00 51.59 98 GLU A CA 1
ATOM 776 C C . GLU A 1 98 ? -1.026 20.402 -33.819 1.00 51.59 98 GLU A C 1
ATOM 778 O O . GLU A 1 98 ? -1.715 20.827 -34.746 1.00 51.59 98 GLU A O 1
ATOM 783 N N . TRP A 1 99 ? -1.591 19.725 -32.806 1.00 50.56 99 TRP A N 1
ATOM 784 C CA . TRP A 1 99 ? -3.032 19.396 -32.764 1.00 50.56 99 TRP A CA 1
ATOM 785 C C . TRP A 1 99 ? -3.917 20.431 -32.048 1.00 50.56 99 TRP A C 1
ATOM 787 O O . TRP A 1 99 ? -5.138 20.304 -32.112 1.00 50.56 99 TRP A O 1
ATOM 797 N N . GLU A 1 100 ? -3.358 21.451 -31.384 1.00 51.12 100 GLU A N 1
ATOM 798 C CA . GLU A 1 100 ? -4.150 22.560 -30.806 1.00 51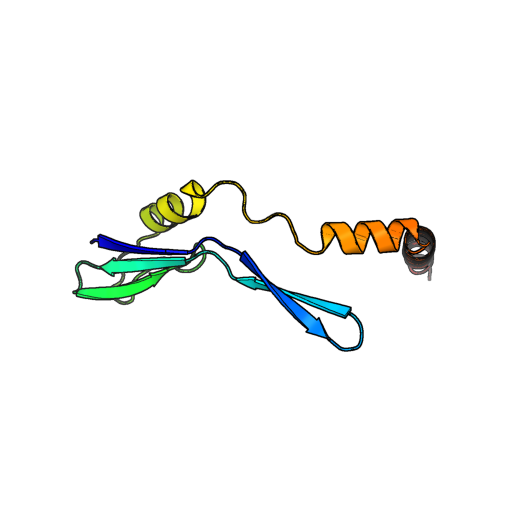.12 100 GLU A CA 1
ATOM 799 C C . GLU A 1 100 ? -4.423 23.703 -31.807 1.00 51.12 100 GLU A C 1
ATOM 801 O O . GLU A 1 100 ? -5.145 24.647 -31.483 1.00 51.12 100 GLU A O 1
ATOM 806 N N . GLU A 1 101 ? -3.902 23.611 -33.037 1.00 53.38 101 GLU A N 1
ATOM 807 C CA . GLU A 1 101 ? -4.095 24.605 -34.107 1.00 53.38 101 GLU A CA 1
ATOM 808 C C . GLU A 1 101 ? -5.033 24.139 -35.249 1.00 53.38 101 GLU A C 1
ATOM 810 O O . GLU A 1 101 ? -4.935 24.644 -36.372 1.00 53.38 101 GLU A O 1
ATOM 815 N N . ILE A 1 102 ? -5.969 23.208 -34.987 1.00 51.19 102 ILE A N 1
ATOM 816 C CA . ILE A 1 102 ? -7.044 22.815 -35.932 1.00 51.19 102 ILE A CA 1
ATOM 817 C C . ILE A 1 102 ? -8.429 22.894 -35.282 1.00 51.19 102 ILE A C 1
ATOM 819 O O . ILE A 1 102 ? -8.642 22.240 -34.238 1.00 51.19 102 ILE A O 1
#

Sequence (102 aa):
MRVIDRRGGHYDVRELAHGRDYVWHPGCVVVECDCGRREVFTLSRSVCVCGADHAGVVRRELLAGGPGEEPPWERDYREWLLGGGGRLLRSELCDWEEWEEI

Secondary structure (DSSP, 8-state):
-EEEEEE--EEEEEEETTEEEEEEE--EEEEE-TTS-EEEEETTB-B-TTS-B-HHHHHHHHHTT-SPPPPTTHHHHHHHIIIIIHHHHHHHHHHHHTSTT-

pLDDT: mean 82.96, std 15.2, range [47.0, 97.56]